Protein AF-A0A920MVD7-F1 (afdb_monomer_lite)

Sequence (95 aa):
MFTFGREEVIPDMFRLIIKTIDKGLNGNLKNFIYYLDRHIGLDEDEHTPLALKMIKELCGNNKLKWEEATNAAKHSMNARIQLWDGILSQIKLNH

Radius of gyration: 16.9 Å; chains: 1; bounding box: 45×20×46 Å

pLDDT: mean 88.83, std 8.79, range [53.19, 98.31]

Foldseek 3Di:
DPQLLPLVPLLVVLVVVLVVCCVPPVCPCVVVNVVSVVSNCCSVPPVNVVVVVVLCVVCPPPPVSVVVVVVVSVVSNVVVVVVVVVVVVVVVVVD

Structure (mmCIF, N/CA/C/O backbone):
data_AF-A0A920MVD7-F1
#
_entry.id   AF-A0A920MVD7-F1
#
loop_
_atom_site.group_PDB
_atom_site.id
_atom_site.type_symbol
_atom_site.label_atom_id
_atom_site.label_alt_id
_atom_site.label_comp_id
_atom_site.label_asym_id
_atom_site.label_entity_id
_atom_site.label_seq_id
_atom_site.pdbx_PDB_ins_code
_atom_site.Cartn_x
_atom_site.Cartn_y
_atom_site.Cartn_z
_atom_site.occupancy
_atom_site.B_iso_or_equiv
_atom_site.auth_seq_id
_atom_site.auth_comp_id
_atom_site.auth_asym_id
_atom_site.auth_atom_id
_atom_site.pdbx_PDB_model_num
ATOM 1 N N . MET A 1 1 ? -0.511 -2.888 6.099 1.00 66.50 1 MET A N 1
ATOM 2 C CA . MET A 1 1 ? -1.950 -3.160 5.894 1.00 66.50 1 MET A CA 1
ATOM 3 C C . MET A 1 1 ? -2.249 -3.064 4.407 1.00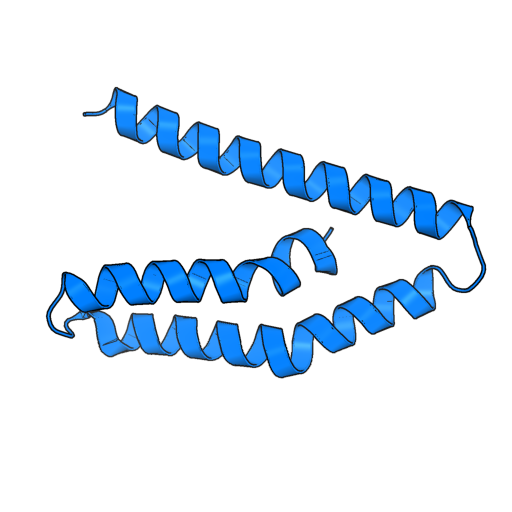 66.50 1 MET A C 1
ATOM 5 O O . MET A 1 1 ? -1.914 -2.046 3.821 1.00 66.50 1 MET A O 1
ATOM 9 N N . PHE A 1 2 ? -2.812 -4.118 3.811 1.00 79.88 2 PHE A N 1
ATOM 10 C CA . PHE A 1 2 ? -3.000 -4.251 2.358 1.00 79.88 2 PHE A CA 1
ATOM 11 C C . PHE A 1 2 ? -3.914 -3.166 1.758 1.00 79.88 2 PHE A C 1
ATOM 13 O O . PHE A 1 2 ? -3.470 -2.438 0.883 1.00 79.88 2 PHE A O 1
ATOM 20 N N . THR A 1 3 ? -5.121 -2.976 2.302 1.00 84.75 3 THR A N 1
ATOM 21 C CA . THR A 1 3 ? -6.131 -2.026 1.795 1.00 84.75 3 THR A CA 1
ATOM 22 C C . THR A 1 3 ? -5.592 -0.603 1.635 1.00 84.75 3 THR A C 1
ATOM 24 O O . THR A 1 3 ? -5.420 -0.119 0.524 1.00 84.75 3 THR A O 1
ATOM 27 N N . PHE A 1 4 ? -5.258 0.050 2.750 1.00 83.25 4 PHE A N 1
ATOM 28 C CA . PHE A 1 4 ? -4.837 1.446 2.714 1.00 83.25 4 PHE A CA 1
ATOM 29 C C . PHE A 1 4 ? -3.409 1.580 2.186 1.00 83.25 4 PHE A C 1
ATOM 31 O O . PHE A 1 4 ? -3.144 2.441 1.369 1.00 83.25 4 PHE A O 1
ATOM 38 N N . GLY A 1 5 ? -2.479 0.708 2.600 1.00 80.75 5 GLY A N 1
ATOM 39 C CA . GLY A 1 5 ? -1.045 0.807 2.279 1.00 80.75 5 GLY A CA 1
ATOM 40 C C . GLY A 1 5 ? -0.663 0.546 0.820 1.00 80.75 5 GLY A C 1
ATOM 41 O O . GLY A 1 5 ? 0.453 0.896 0.409 1.00 80.75 5 GLY A O 1
ATOM 42 N N . ARG A 1 6 ? -1.543 -0.119 0.066 1.00 83.56 6 ARG A N 1
ATOM 43 C CA . ARG A 1 6 ? -1.249 -0.636 -1.269 1.00 83.56 6 ARG A CA 1
ATOM 44 C C . ARG A 1 6 ? -2.355 -0.303 -2.261 1.00 83.56 6 ARG A C 1
ATOM 46 O O . ARG A 1 6 ? -2.082 0.486 -3.156 1.00 83.56 6 ARG A O 1
ATOM 53 N N . GLU A 1 7 ? -3.550 -0.856 -2.079 1.00 86.12 7 GLU A N 1
ATOM 54 C CA . GLU A 1 7 ? -4.614 -0.796 -3.095 1.00 86.12 7 GLU A CA 1
ATOM 55 C C . GLU A 1 7 ? -5.089 0.640 -3.353 1.00 86.12 7 GLU A C 1
ATOM 57 O O . GLU A 1 7 ? -5.188 1.047 -4.502 1.00 86.12 7 GLU A O 1
ATOM 62 N N . GLU A 1 8 ? -5.237 1.464 -2.309 1.00 84.38 8 GLU A N 1
ATOM 63 C CA . GLU A 1 8 ? -5.607 2.879 -2.495 1.00 84.38 8 GLU A CA 1
ATOM 64 C C . GLU A 1 8 ? -4.470 3.762 -3.043 1.00 84.38 8 GLU A C 1
ATOM 66 O O . GLU A 1 8 ? -4.731 4.797 -3.645 1.00 84.38 8 GLU A O 1
ATOM 71 N N . VAL A 1 9 ? -3.200 3.398 -2.832 1.00 88.00 9 VAL A N 1
ATOM 72 C CA . VAL A 1 9 ? -2.051 4.281 -3.140 1.00 88.00 9 VAL A CA 1
ATOM 73 C C . VAL A 1 9 ? -1.396 3.963 -4.484 1.00 88.00 9 VAL A C 1
ATOM 75 O O . VAL A 1 9 ? -0.778 4.836 -5.097 1.00 88.00 9 VAL A O 1
ATOM 78 N N . ILE A 1 10 ? -1.468 2.709 -4.938 1.00 88.38 10 ILE A N 1
ATOM 79 C CA . ILE A 1 10 ? -0.848 2.285 -6.198 1.00 88.38 10 ILE A CA 1
ATOM 80 C C . ILE A 1 10 ? -1.391 3.056 -7.409 1.00 88.38 10 ILE A C 1
ATOM 82 O O . ILE A 1 10 ? -0.544 3.522 -8.182 1.00 88.38 10 ILE A O 1
ATOM 86 N N . PRO A 1 11 ? -2.715 3.251 -7.575 1.00 90.31 11 PRO A N 1
ATOM 87 C CA . PRO A 1 11 ? -3.258 3.910 -8.756 1.00 90.31 11 PRO A CA 1
ATOM 88 C C . PRO A 1 11 ? -2.646 5.292 -9.012 1.00 90.31 11 PRO A C 1
ATOM 90 O O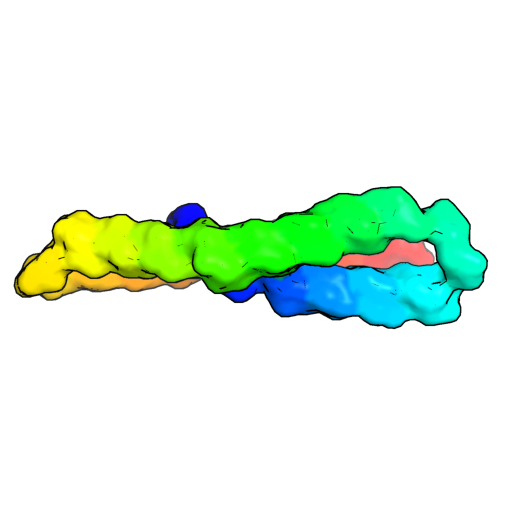 . PRO A 1 11 ? -2.060 5.539 -10.070 1.00 90.31 11 PRO A O 1
ATOM 93 N N . ASP A 1 12 ? -2.670 6.165 -8.005 1.00 90.12 12 ASP A N 1
ATOM 94 C CA . ASP A 1 12 ? -2.129 7.523 -8.109 1.00 90.12 12 ASP A CA 1
ATOM 95 C C . ASP A 1 12 ? -0.617 7.535 -8.352 1.00 90.12 12 ASP A C 1
ATOM 97 O O . ASP A 1 12 ? -0.108 8.296 -9.184 1.00 90.12 12 ASP A O 1
ATOM 101 N N . MET A 1 13 ? 0.120 6.656 -7.669 1.00 90.12 13 MET A N 1
ATOM 102 C CA . MET A 1 13 ? 1.564 6.537 -7.859 1.00 90.12 13 MET A CA 1
ATOM 103 C C . MET A 1 13 ? 1.904 6.107 -9.293 1.00 90.12 13 MET A C 1
ATOM 105 O O . MET A 1 13 ? 2.799 6.681 -9.917 1.00 90.12 13 MET A O 1
ATOM 109 N N . PHE A 1 14 ? 1.195 5.117 -9.839 1.00 91.81 14 PHE A N 1
ATOM 110 C CA . PHE A 1 14 ? 1.423 4.633 -11.199 1.00 91.81 14 PHE A CA 1
ATOM 111 C C . PHE A 1 14 ? 1.041 5.678 -12.245 1.00 91.81 14 PHE A C 1
ATOM 113 O O . PHE A 1 14 ? 1.823 5.896 -13.171 1.00 91.81 14 PHE A O 1
ATOM 120 N N . ARG A 1 15 ? -0.065 6.413 -12.064 1.00 90.44 15 ARG A N 1
ATOM 121 C CA . ARG A 1 15 ? -0.439 7.534 -12.948 1.00 90.44 15 ARG A CA 1
ATOM 122 C C . ARG A 1 15 ? 0.682 8.581 -13.037 1.00 90.44 15 ARG A C 1
ATOM 124 O O . ARG A 1 15 ? 1.004 9.057 -14.129 1.00 90.44 15 ARG A O 1
ATOM 131 N N . LEU A 1 16 ? 1.323 8.914 -11.912 1.00 89.00 16 LEU A N 1
ATOM 132 C CA . LEU A 1 16 ? 2.458 9.848 -11.878 1.00 89.00 16 LEU A CA 1
ATOM 133 C C . LEU A 1 16 ? 3.700 9.300 -12.599 1.00 89.00 16 LEU A C 1
ATOM 135 O O . LEU A 1 16 ? 4.357 10.036 -13.344 1.00 89.00 16 LEU A O 1
ATOM 139 N N . ILE A 1 17 ? 4.008 8.015 -12.413 1.00 88.00 17 ILE A N 1
ATOM 140 C CA . ILE A 1 17 ? 5.129 7.343 -13.086 1.00 88.00 17 ILE A CA 1
ATOM 141 C C . ILE A 1 17 ? 4.909 7.326 -14.602 1.00 88.00 17 ILE A C 1
ATOM 143 O O . ILE A 1 17 ? 5.788 7.760 -15.346 1.00 88.00 17 ILE A O 1
ATOM 147 N N . ILE A 1 18 ? 3.726 6.906 -15.060 1.00 88.12 18 ILE A N 1
ATOM 148 C CA . ILE A 1 18 ? 3.367 6.860 -16.485 1.00 88.12 18 ILE A CA 1
ATOM 149 C C . ILE A 1 18 ? 3.500 8.249 -17.112 1.00 88.12 18 ILE A C 1
ATOM 151 O O . ILE A 1 18 ? 4.184 8.399 -18.122 1.00 88.12 18 ILE A O 1
ATOM 155 N N . LYS A 1 19 ? 2.941 9.287 -16.475 1.00 85.06 19 LYS A N 1
ATOM 156 C CA . LYS A 1 19 ? 3.028 10.678 -16.957 1.00 85.06 19 LYS A CA 1
ATOM 157 C C . LYS A 1 19 ? 4.471 11.176 -17.102 1.00 85.06 19 LYS A C 1
ATOM 159 O O . LYS A 1 19 ? 4.742 12.034 -17.943 1.00 85.06 19 LYS A O 1
ATOM 164 N N . THR A 1 20 ? 5.385 10.678 -16.273 1.00 82.56 20 THR A N 1
ATOM 165 C CA . THR A 1 20 ? 6.809 11.043 -16.316 1.00 82.56 20 THR A CA 1
ATOM 166 C C . THR A 1 20 ? 7.546 10.273 -17.413 1.00 82.56 20 THR A C 1
ATOM 168 O O . THR A 1 20 ? 8.317 10.861 -18.168 1.00 82.56 20 THR A O 1
ATOM 171 N N . ILE A 1 21 ? 7.265 8.974 -17.540 1.00 82.12 21 ILE A N 1
ATOM 172 C CA . ILE A 1 21 ? 7.852 8.076 -18.542 1.00 82.12 21 ILE A CA 1
ATOM 173 C C . ILE A 1 21 ? 7.443 8.464 -19.966 1.00 82.12 21 ILE A C 1
ATOM 175 O O . ILE A 1 21 ? 8.295 8.533 -20.855 1.00 82.12 21 ILE A O 1
ATOM 179 N N . ASP A 1 22 ? 6.158 8.741 -20.182 1.00 71.81 22 ASP A N 1
ATOM 180 C CA . ASP A 1 22 ? 5.600 9.016 -21.509 1.00 71.81 22 ASP A CA 1
ATOM 181 C C . ASP A 1 22 ? 6.204 10.287 -22.133 1.00 71.81 22 ASP A C 1
ATOM 183 O O . ASP A 1 22 ? 6.499 10.334 -23.325 1.00 71.81 22 ASP A O 1
ATOM 187 N N . LYS A 1 23 ? 6.536 11.281 -21.298 1.00 69.44 23 LYS A N 1
ATOM 188 C CA . LYS A 1 23 ? 7.227 12.508 -21.723 1.00 69.44 23 LYS A CA 1
ATOM 189 C C . LYS A 1 23 ? 8.695 12.308 -22.113 1.00 69.44 23 LYS A C 1
ATOM 191 O O . LYS A 1 23 ? 9.238 13.160 -22.809 1.00 69.44 23 LYS A O 1
ATOM 196 N N . GLY A 1 24 ? 9.351 11.251 -21.632 1.00 63.50 24 GLY A N 1
ATOM 197 C CA . GLY A 1 24 ? 10.805 11.085 -21.748 1.00 63.50 24 GLY A CA 1
ATOM 198 C C . GLY A 1 24 ? 11.270 10.078 -22.798 1.00 63.50 24 GLY A C 1
ATOM 199 O O . GLY A 1 24 ? 12.426 10.129 -23.206 1.00 63.50 24 GLY A O 1
ATOM 200 N N . LEU A 1 25 ? 10.408 9.144 -23.221 1.00 68.88 25 LEU A N 1
ATOM 201 C CA . LEU A 1 25 ? 10.851 7.937 -23.935 1.00 68.88 25 LEU A CA 1
ATOM 202 C C . LEU A 1 25 ? 10.190 7.699 -25.301 1.00 68.88 25 LEU A C 1
ATOM 204 O O . LEU A 1 25 ? 10.396 6.631 -25.877 1.00 68.88 25 LEU A O 1
ATOM 208 N N . ASN A 1 26 ? 9.428 8.662 -25.837 1.00 69.75 26 ASN A N 1
ATOM 209 C CA . ASN A 1 26 ? 8.833 8.620 -27.187 1.00 69.75 26 ASN A CA 1
ATOM 210 C C . ASN A 1 26 ? 8.144 7.279 -27.539 1.00 69.75 26 ASN A C 1
ATOM 212 O O . ASN A 1 26 ? 8.219 6.800 -28.669 1.00 69.75 26 ASN A O 1
ATOM 216 N N . GLY A 1 27 ? 7.483 6.639 -26.568 1.00 69.44 27 GLY A N 1
ATOM 217 C CA . GLY A 1 27 ? 6.770 5.375 -26.779 1.00 69.44 27 GLY A CA 1
ATOM 218 C C . GLY A 1 27 ? 7.621 4.096 -26.738 1.00 69.44 27 GLY A C 1
ATOM 219 O O . GLY A 1 27 ? 7.091 3.026 -27.034 1.00 69.44 27 GLY A O 1
ATOM 220 N N . ASN A 1 28 ? 8.891 4.150 -26.321 1.00 73.75 28 ASN A N 1
ATOM 221 C CA . ASN A 1 28 ? 9.749 2.958 -26.191 1.00 73.75 28 ASN A CA 1
ATOM 222 C C . ASN A 1 28 ? 9.348 2.001 -25.047 1.00 73.75 28 ASN A C 1
ATOM 224 O O . ASN A 1 28 ? 9.874 0.895 -24.969 1.00 73.75 28 ASN A O 1
ATOM 228 N N . LEU A 1 29 ? 8.401 2.383 -24.180 1.00 84.56 29 LEU A N 1
ATOM 229 C CA . LEU A 1 29 ? 7.939 1.581 -23.036 1.00 84.56 29 LEU A CA 1
ATOM 230 C C . LEU A 1 29 ? 6.435 1.253 -23.068 1.00 84.56 29 LEU A C 1
ATOM 232 O O . LEU A 1 29 ? 5.830 1.030 -22.023 1.00 84.56 29 LEU A O 1
ATOM 236 N N . LYS A 1 30 ? 5.814 1.182 -24.253 1.00 84.44 30 LYS A N 1
ATOM 237 C CA . LYS A 1 30 ? 4.362 0.933 -24.402 1.00 84.44 30 LYS A CA 1
ATOM 238 C C . LYS A 1 30 ? 3.843 -0.271 -23.608 1.00 84.44 30 LYS A C 1
ATOM 240 O O . LYS A 1 30 ? 2.834 -0.146 -22.923 1.00 84.44 30 LYS A O 1
ATOM 245 N N . ASN A 1 31 ? 4.542 -1.408 -23.643 1.00 88.25 31 ASN A N 1
ATOM 246 C CA . ASN A 1 31 ? 4.119 -2.606 -22.902 1.00 88.25 31 ASN A CA 1
ATOM 247 C C . ASN A 1 31 ? 4.172 -2.400 -21.382 1.00 88.25 31 ASN A C 1
ATOM 249 O O . ASN A 1 31 ? 3.328 -2.919 -20.657 1.00 88.25 31 ASN A O 1
ATOM 253 N N . PHE A 1 32 ? 5.150 -1.632 -20.901 1.00 88.81 32 PHE A N 1
ATOM 254 C CA . PHE A 1 32 ? 5.282 -1.318 -19.483 1.00 88.81 32 PHE A CA 1
ATOM 255 C C . PHE A 1 32 ? 4.202 -0.331 -19.024 1.00 88.81 32 PHE A C 1
ATOM 257 O O . PHE A 1 32 ? 3.585 -0.548 -17.987 1.00 88.81 32 PHE A O 1
ATOM 264 N N . ILE A 1 33 ? 3.912 0.697 -19.828 1.00 88.50 33 ILE A N 1
ATOM 265 C CA . ILE A 1 33 ? 2.800 1.624 -19.574 1.00 88.50 33 ILE A CA 1
ATOM 266 C C . ILE A 1 33 ? 1.478 0.853 -19.514 1.00 88.50 33 ILE A C 1
ATOM 268 O O . ILE A 1 33 ? 0.758 0.966 -18.529 1.00 88.50 33 ILE A O 1
ATOM 272 N N . TYR A 1 34 ? 1.215 -0.012 -20.499 1.00 89.06 34 TYR A N 1
ATOM 273 C CA . TYR A 1 34 ? 0.020 -0.857 -20.514 1.00 89.06 34 TYR A CA 1
ATOM 274 C C . TYR A 1 34 ? -0.097 -1.737 -19.260 1.00 89.06 34 TYR A C 1
ATOM 276 O O . TYR A 1 34 ? -1.175 -1.861 -18.684 1.00 89.06 34 TYR A O 1
ATOM 284 N N . TYR A 1 35 ? 1.008 -2.337 -18.809 1.00 91.62 35 TYR A N 1
ATOM 285 C CA . TYR A 1 35 ? 1.031 -3.136 -17.583 1.00 91.62 35 TYR A CA 1
ATOM 286 C C . TYR A 1 35 ? 0.622 -2.320 -16.346 1.00 91.62 35 TYR A C 1
ATOM 288 O O . TYR A 1 35 ? -0.162 -2.806 -15.526 1.00 91.62 35 TYR A O 1
ATOM 296 N N . LEU A 1 36 ? 1.129 -1.090 -16.217 1.00 91.62 36 LEU A N 1
ATOM 297 C CA . LEU A 1 36 ? 0.787 -0.200 -15.108 1.00 91.62 36 LEU A CA 1
ATOM 298 C C . LEU A 1 36 ? -0.663 0.298 -15.203 1.00 91.62 36 LEU A C 1
ATOM 300 O O . LEU A 1 36 ? -1.366 0.272 -14.197 1.00 91.62 36 LEU A O 1
ATOM 304 N N . ASP A 1 37 ? -1.142 0.656 -16.398 1.00 89.38 37 ASP A N 1
ATOM 305 C CA . ASP A 1 37 ? -2.544 1.036 -16.634 1.00 89.38 37 ASP A CA 1
ATOM 306 C C . ASP A 1 37 ? -3.516 -0.094 -16.279 1.00 89.38 37 ASP A C 1
ATOM 308 O O . ASP A 1 37 ? -4.572 0.139 -15.688 1.00 89.38 37 ASP A O 1
ATOM 312 N N . ARG A 1 38 ? -3.157 -1.348 -16.580 1.00 91.88 38 ARG A N 1
ATOM 313 C CA . ARG A 1 38 ? -3.958 -2.509 -16.172 1.00 91.88 38 ARG A CA 1
ATOM 314 C C . ARG A 1 38 ? -4.025 -2.672 -14.656 1.00 91.88 38 ARG A C 1
ATOM 316 O O . ARG A 1 38 ? -5.086 -3.040 -14.164 1.00 91.88 38 ARG A O 1
ATOM 323 N N . HIS A 1 39 ? -2.938 -2.395 -13.937 1.00 89.31 39 HIS A N 1
ATOM 324 C CA . HIS A 1 39 ? -2.942 -2.417 -12.472 1.00 89.31 39 HIS A CA 1
ATOM 325 C C . HIS A 1 39 ? -3.798 -1.294 -11.894 1.00 89.31 39 HIS A C 1
ATOM 327 O O . HIS A 1 39 ? -4.606 -1.566 -11.020 1.00 89.31 39 HIS A O 1
ATOM 333 N N . ILE A 1 40 ? -3.690 -0.075 -12.434 1.00 88.69 40 ILE A N 1
ATOM 334 C CA . ILE A 1 40 ? -4.548 1.053 -12.040 1.00 88.69 40 ILE A CA 1
ATOM 335 C C . ILE A 1 40 ? -6.025 0.657 -12.151 1.00 88.69 40 ILE A C 1
ATOM 337 O O . ILE A 1 40 ? -6.759 0.783 -11.179 1.00 88.69 40 ILE A O 1
ATOM 341 N N . GLY A 1 41 ? -6.444 0.131 -13.309 1.00 83.75 41 GLY A N 1
ATOM 342 C CA . GLY A 1 41 ? -7.842 -0.248 -13.526 1.00 83.75 41 GLY A CA 1
ATOM 343 C C . GLY A 1 41 ? -8.325 -1.360 -12.590 1.00 83.75 41 GLY A C 1
ATOM 344 O O . GLY A 1 41 ? -9.404 -1.254 -12.023 1.00 83.75 41 GLY A O 1
ATOM 345 N N . LEU A 1 42 ? -7.526 -2.415 -12.387 1.00 82.44 42 LEU A N 1
ATOM 346 C CA . LEU A 1 42 ? -7.891 -3.502 -11.465 1.00 82.44 42 LEU A CA 1
ATOM 347 C C . LEU A 1 42 ? -7.975 -3.025 -10.007 1.00 82.44 42 LEU A C 1
ATOM 349 O O . LEU A 1 42 ? -8.898 -3.404 -9.283 1.00 82.44 42 LEU A O 1
ATOM 353 N N . ASP A 1 43 ? -7.032 -2.187 -9.580 1.00 83.31 43 ASP A N 1
ATOM 354 C CA . ASP A 1 43 ? -6.969 -1.718 -8.200 1.00 83.31 43 ASP A CA 1
ATOM 355 C C . ASP A 1 43 ? -8.096 -0.713 -7.889 1.00 83.31 43 ASP A C 1
ATOM 357 O O . ASP A 1 43 ? -8.664 -0.759 -6.795 1.00 83.31 43 ASP A O 1
ATOM 361 N N . GLU A 1 44 ? -8.472 0.153 -8.839 1.00 85.44 44 GLU A N 1
ATOM 362 C CA . GLU A 1 44 ? -9.580 1.113 -8.690 1.00 85.44 44 GLU A CA 1
ATOM 363 C C . GLU A 1 44 ? -10.959 0.437 -8.737 1.00 85.44 44 GLU A C 1
ATOM 365 O O . GLU A 1 44 ? -11.789 0.674 -7.853 1.00 85.44 44 GLU A O 1
ATOM 370 N N . ASP A 1 45 ? -11.203 -0.416 -9.736 1.00 82.50 45 ASP A N 1
ATOM 371 C CA . ASP A 1 45 ? -12.543 -0.952 -10.002 1.00 82.50 45 ASP A CA 1
ATOM 372 C C . ASP A 1 45 ? -12.874 -2.191 -9.156 1.00 82.50 45 ASP A C 1
ATOM 374 O O . ASP A 1 45 ? -14.039 -2.417 -8.813 1.00 82.50 45 ASP A O 1
ATOM 378 N N . GLU A 1 46 ? -11.871 -3.000 -8.792 1.00 86.06 46 GLU A N 1
ATOM 379 C CA . GLU A 1 46 ? -12.091 -4.287 -8.125 1.00 86.06 46 GLU A CA 1
ATOM 380 C C . GLU A 1 46 ? -11.445 -4.355 -6.739 1.00 86.06 46 GLU A C 1
ATOM 382 O O . GLU A 1 46 ? -12.141 -4.563 -5.736 1.00 86.06 46 GLU A O 1
ATOM 387 N N . HIS A 1 47 ? -10.123 -4.187 -6.643 1.00 89.25 47 HIS A N 1
ATOM 388 C CA . HIS A 1 47 ? -9.426 -4.503 -5.395 1.00 89.25 47 HIS A CA 1
ATOM 389 C C . HIS A 1 47 ? -9.719 -3.506 -4.276 1.00 89.25 47 HIS A C 1
ATOM 391 O O . HIS A 1 47 ? -9.989 -3.937 -3.154 1.00 89.25 47 HIS A O 1
ATOM 397 N N . THR A 1 48 ? -9.725 -2.198 -4.548 1.00 87.75 48 THR A N 1
ATOM 398 C CA . THR A 1 48 ? -9.986 -1.181 -3.518 1.00 87.75 48 THR A CA 1
ATOM 399 C C . THR A 1 48 ? -11.389 -1.327 -2.914 1.00 87.75 48 THR A C 1
ATOM 401 O O . THR A 1 48 ? -11.492 -1.444 -1.685 1.00 87.75 48 THR A O 1
ATOM 404 N N . PRO A 1 49 ? -12.481 -1.427 -3.704 1.00 91.12 49 PRO A N 1
ATOM 405 C CA . PRO A 1 49 ? -13.818 -1.655 -3.156 1.00 91.12 49 PRO A CA 1
ATOM 406 C C . PRO A 1 49 ? -13.924 -2.935 -2.316 1.00 91.12 49 PRO A C 1
ATOM 408 O O . PRO A 1 49 ? -14.503 -2.918 -1.222 1.00 91.12 49 PRO A O 1
ATOM 411 N N . LEU A 1 50 ? -13.340 -4.044 -2.786 1.00 92.00 50 LEU A N 1
ATOM 412 C CA . LEU A 1 50 ? -13.363 -5.323 -2.070 1.00 92.00 50 LEU A CA 1
ATOM 413 C C . LEU A 1 50 ? -12.538 -5.275 -0.782 1.00 92.00 50 LEU A C 1
ATOM 415 O O . LEU A 1 50 ? -12.981 -5.766 0.259 1.00 92.00 50 LEU A O 1
ATOM 419 N N . ALA A 1 51 ? -11.371 -4.638 -0.819 1.00 90.94 51 ALA A N 1
ATOM 420 C CA . ALA A 1 51 ? -10.500 -4.484 0.333 1.00 90.94 51 ALA A CA 1
ATOM 421 C C . ALA A 1 51 ? -11.136 -3.580 1.403 1.00 90.94 51 ALA A C 1
ATOM 423 O O . ALA A 1 51 ? -11.022 -3.876 2.595 1.00 90.94 51 ALA A O 1
ATOM 424 N N . LEU A 1 52 ? -11.863 -2.527 1.012 1.00 91.88 52 LEU A N 1
ATOM 425 C CA . LEU A 1 52 ? -12.640 -1.692 1.936 1.00 91.88 52 LEU A CA 1
ATOM 426 C C . LEU A 1 52 ? -13.834 -2.449 2.525 1.00 91.88 52 LEU A C 1
ATOM 428 O O . LEU A 1 52 ? -14.098 -2.340 3.726 1.00 91.88 52 LEU A O 1
ATOM 432 N N . LYS A 1 53 ? -14.539 -3.249 1.712 1.00 94.56 53 LYS A N 1
ATOM 433 C CA . LYS A 1 53 ? -15.606 -4.132 2.201 1.00 9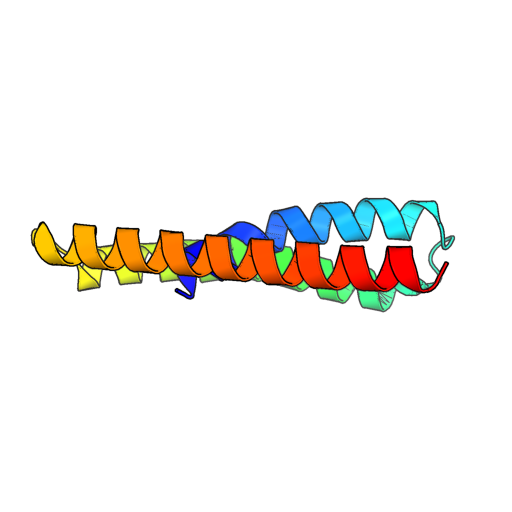4.56 53 LYS A CA 1
ATOM 434 C C . LYS A 1 53 ? -15.063 -5.109 3.241 1.00 94.56 53 LYS A C 1
ATOM 436 O O . LYS A 1 53 ? -15.637 -5.216 4.317 1.00 94.56 53 LYS A O 1
ATOM 441 N N . MET A 1 54 ? -13.922 -5.742 2.976 1.00 93.88 54 MET A N 1
ATOM 442 C CA . MET A 1 54 ? -13.273 -6.654 3.919 1.00 93.88 54 MET A CA 1
ATOM 443 C C . MET A 1 54 ? -12.988 -5.983 5.272 1.00 93.88 54 MET A C 1
ATOM 445 O O . MET A 1 54 ? -13.281 -6.571 6.310 1.00 93.88 54 MET A O 1
ATOM 449 N N . ILE A 1 55 ? -12.469 -4.748 5.291 1.00 94.25 55 ILE A N 1
ATOM 450 C CA . ILE A 1 55 ? -12.237 -4.022 6.553 1.00 94.25 55 ILE A CA 1
ATOM 451 C C . ILE A 1 55 ? -13.542 -3.765 7.305 1.00 94.25 55 ILE A C 1
ATOM 453 O O . ILE A 1 55 ? -13.591 -3.983 8.518 1.00 94.25 55 ILE A O 1
ATOM 457 N N . LYS A 1 56 ? -14.602 -3.356 6.598 1.00 95.19 56 LYS A N 1
ATOM 458 C CA . LYS A 1 56 ? -15.924 -3.137 7.201 1.00 95.19 56 LYS A CA 1
ATOM 459 C C . LYS A 1 56 ? -16.479 -4.417 7.828 1.00 95.19 56 LYS A C 1
ATOM 461 O O . LYS A 1 56 ? -16.919 -4.365 8.972 1.00 95.19 56 LYS A O 1
ATOM 466 N N . GLU A 1 57 ? -16.399 -5.549 7.130 1.00 96.88 57 GLU A N 1
ATOM 467 C CA . GLU A 1 57 ? -16.861 -6.848 7.642 1.00 96.88 57 GLU A CA 1
ATOM 468 C C . GLU A 1 57 ? -16.046 -7.311 8.862 1.00 96.88 57 GLU A C 1
ATOM 470 O O . GLU A 1 57 ? -16.604 -7.759 9.862 1.00 96.88 57 GLU A O 1
ATOM 475 N N . LEU A 1 58 ? -14.716 -7.165 8.824 1.00 95.69 58 LEU A N 1
ATOM 476 C CA . LEU A 1 58 ? -13.840 -7.598 9.919 1.00 95.69 58 LEU A CA 1
ATOM 477 C C . LEU A 1 58 ? -14.016 -6.760 11.192 1.00 95.69 58 LEU A C 1
ATOM 479 O O . LEU A 1 58 ? -13.982 -7.310 12.304 1.00 95.69 58 LEU A O 1
ATOM 483 N N . CYS A 1 59 ? -14.181 -5.443 11.041 1.00 97.00 59 CYS A N 1
ATOM 484 C CA . CYS A 1 59 ? -14.317 -4.518 12.164 1.00 97.00 59 CYS A CA 1
ATOM 485 C C . CYS A 1 59 ? -15.753 -4.473 12.704 1.00 97.00 59 CYS A C 1
ATOM 487 O O . CYS A 1 59 ? -15.948 -4.451 13.922 1.00 97.00 59 CYS A O 1
ATOM 489 N N . GLY A 1 60 ? -16.759 -4.494 11.824 1.00 96.94 60 GLY A N 1
ATOM 490 C CA . GLY A 1 60 ? -18.170 -4.386 12.188 1.00 96.94 60 GLY A CA 1
ATOM 4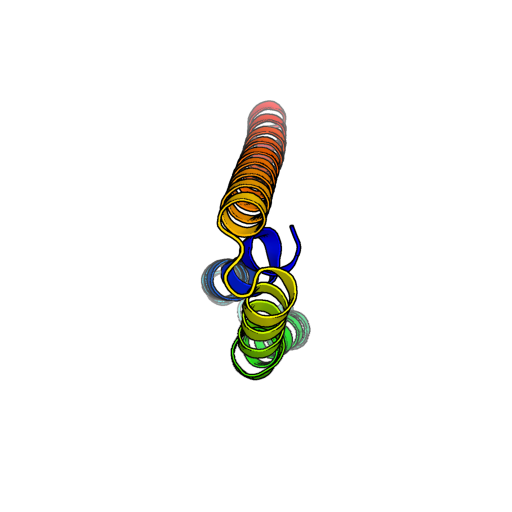91 C C . GLY A 1 60 ? -18.440 -3.184 13.100 1.00 96.94 60 GLY A C 1
ATOM 492 O O . GLY A 1 60 ? -17.938 -2.084 12.870 1.00 96.94 60 GLY A O 1
ATOM 493 N N . ASN A 1 61 ? -19.182 -3.414 14.187 1.00 97.69 61 ASN A N 1
ATOM 494 C CA . ASN A 1 61 ? -19.485 -2.399 15.207 1.00 97.69 61 ASN A CA 1
ATOM 495 C C . ASN A 1 61 ? -18.444 -2.338 16.344 1.00 97.69 61 ASN A C 1
ATOM 497 O O . ASN A 1 61 ? -18.667 -1.675 17.357 1.00 97.69 61 ASN A O 1
ATOM 501 N N . ASN A 1 62 ? -17.319 -3.051 16.228 1.00 98.31 62 ASN A N 1
ATOM 502 C CA . ASN A 1 62 ? -16.313 -3.105 17.282 1.00 98.31 62 ASN A CA 1
ATOM 503 C C . ASN A 1 62 ? -15.319 -1.943 17.143 1.00 98.31 62 ASN A C 1
ATOM 505 O O . ASN A 1 62 ? -14.447 -1.947 16.273 1.00 98.31 62 ASN A O 1
ATOM 509 N N . LYS A 1 63 ? -15.426 -0.963 18.046 1.00 97.69 63 LYS A N 1
ATOM 510 C CA . LYS A 1 63 ? -14.561 0.223 18.069 1.00 97.69 63 LYS A CA 1
ATOM 511 C C . LYS A 1 63 ? -13.071 -0.114 18.216 1.00 97.69 63 LYS A C 1
ATOM 513 O O . LYS A 1 63 ? -12.256 0.502 17.538 1.00 97.69 63 LYS A O 1
ATOM 518 N N . LEU A 1 64 ? -12.718 -1.103 19.039 1.00 98.19 64 LEU A N 1
ATOM 519 C CA . LEU A 1 64 ? -11.321 -1.495 19.250 1.00 98.19 64 LEU A CA 1
ATOM 520 C C . LEU A 1 64 ? -10.694 -2.021 17.953 1.00 98.19 64 LEU A C 1
ATOM 522 O O . LEU A 1 64 ? -9.594 -1.618 17.593 1.00 98.19 64 LEU A O 1
ATOM 526 N N . LYS A 1 65 ? -11.429 -2.841 17.193 1.00 97.56 65 LYS A N 1
ATOM 527 C CA . LYS A 1 65 ? -10.955 -3.334 15.891 1.00 97.56 65 LYS A CA 1
ATOM 528 C C . LYS A 1 65 ? -10.717 -2.203 14.890 1.00 97.56 65 LYS A C 1
ATOM 530 O O . LYS A 1 65 ? -9.743 -2.243 14.144 1.00 97.56 65 LYS A O 1
ATOM 535 N N . TRP A 1 66 ? -11.581 -1.186 14.880 1.00 97.44 66 TRP A N 1
ATOM 536 C CA . TRP A 1 66 ? -11.381 0.005 14.050 1.00 97.44 66 TRP A CA 1
ATOM 537 C C . TRP A 1 66 ? -10.130 0.790 14.456 1.00 97.44 66 TRP A C 1
ATOM 539 O O . TRP A 1 66 ? -9.387 1.250 13.586 1.00 97.44 66 TRP A O 1
ATOM 549 N N . GLU A 1 67 ? -9.866 0.924 15.756 1.00 97.88 67 GLU A N 1
ATOM 550 C CA . GLU A 1 67 ? -8.651 1.568 16.268 1.00 97.88 67 GLU A CA 1
ATOM 551 C C . GLU A 1 67 ? -7.388 0.783 15.877 1.00 97.88 67 GLU A C 1
ATOM 553 O O . GLU A 1 67 ? -6.440 1.367 15.348 1.00 97.88 67 G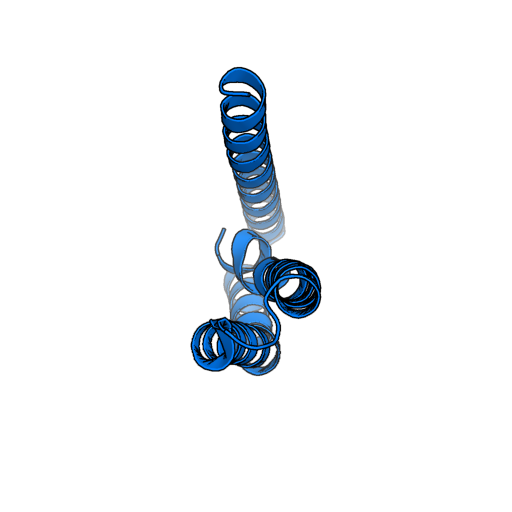LU A O 1
ATOM 558 N N . GLU A 1 68 ? -7.389 -0.540 16.044 1.00 96.56 68 GLU A N 1
ATOM 559 C CA . GLU A 1 68 ? -6.293 -1.427 15.632 1.00 96.56 68 GLU A CA 1
ATOM 560 C C . GLU A 1 68 ? -6.037 -1.359 14.122 1.00 96.56 68 GLU A C 1
ATOM 562 O O . GLU A 1 68 ? -4.897 -1.155 13.693 1.00 96.56 68 GLU A O 1
ATOM 567 N N . ALA A 1 69 ? -7.092 -1.459 13.308 1.00 95.19 69 ALA A N 1
ATOM 568 C CA . ALA A 1 69 ? -7.010 -1.347 11.854 1.00 95.19 69 ALA A CA 1
ATOM 569 C C . ALA A 1 69 ? -6.438 0.012 11.424 1.00 95.19 69 ALA A C 1
ATOM 571 O O . ALA A 1 69 ? -5.536 0.078 10.588 1.00 95.19 69 ALA A O 1
ATOM 572 N N . THR A 1 70 ? -6.896 1.099 12.047 1.00 94.94 70 THR A N 1
ATOM 573 C CA . THR A 1 70 ? -6.397 2.455 11.781 1.00 94.94 70 THR A CA 1
ATOM 574 C C . THR A 1 70 ? -4.919 2.587 12.142 1.00 94.94 70 THR A C 1
ATOM 576 O O . THR A 1 70 ? -4.130 3.142 11.374 1.00 94.94 70 THR A O 1
ATOM 579 N N . ASN A 1 71 ? -4.508 2.056 13.293 1.00 96.38 71 ASN A N 1
ATOM 580 C CA . ASN A 1 71 ? -3.111 2.085 13.713 1.00 96.38 71 ASN A CA 1
ATOM 581 C C . ASN A 1 71 ? -2.230 1.249 12.778 1.00 96.38 71 ASN A C 1
ATOM 583 O O . ASN A 1 71 ? -1.144 1.691 12.402 1.00 96.38 71 ASN A O 1
ATOM 587 N N . ALA A 1 72 ? -2.696 0.081 12.337 1.00 94.94 72 ALA A N 1
ATOM 588 C CA . ALA A 1 72 ? -1.991 -0.737 11.355 1.00 94.94 72 ALA A CA 1
ATOM 589 C C . ALA A 1 72 ? -1.860 -0.031 9.991 1.00 94.94 72 ALA A C 1
ATOM 591 O O . ALA A 1 72 ? -0.811 -0.129 9.346 1.00 94.94 72 ALA A O 1
ATOM 592 N N . ALA A 1 73 ? -2.888 0.709 9.556 1.00 93.62 73 ALA A N 1
ATOM 593 C CA . ALA A 1 73 ? -2.839 1.531 8.346 1.00 93.62 73 ALA A CA 1
ATOM 594 C C . ALA A 1 73 ? -1.759 2.619 8.453 1.00 93.62 73 ALA A C 1
ATOM 596 O O . ALA A 1 73 ? -0.893 2.714 7.581 1.00 93.62 73 ALA A O 1
ATOM 597 N N . LYS A 1 74 ? -1.751 3.375 9.560 1.00 95.12 74 LYS A N 1
ATOM 598 C CA . LYS A 1 74 ? -0.758 4.430 9.830 1.00 95.12 74 LYS A CA 1
ATOM 599 C C . LYS A 1 74 ? 0.672 3.892 9.830 1.00 95.12 74 LYS A C 1
ATOM 601 O O . LYS A 1 74 ? 1.533 4.452 9.157 1.00 95.12 74 LYS A O 1
ATOM 606 N N . HIS A 1 75 ? 0.925 2.780 10.524 1.00 95.69 75 HIS A N 1
ATOM 607 C CA . HIS A 1 75 ? 2.250 2.152 10.525 1.00 95.69 75 HIS A CA 1
ATOM 608 C C . HIS A 1 75 ? 2.685 1.729 9.120 1.00 95.69 75 HIS A C 1
ATOM 610 O O . HIS A 1 75 ? 3.828 1.962 8.734 1.00 95.69 75 HIS A O 1
ATOM 616 N N . SER A 1 76 ? 1.768 1.162 8.330 1.00 94.12 76 SER A N 1
ATOM 617 C CA . SER A 1 76 ? 2.044 0.774 6.945 1.00 94.12 76 SER A CA 1
ATOM 618 C C . SER A 1 76 ? 2.450 1.964 6.076 1.00 94.12 76 SER A C 1
ATOM 620 O O . SER A 1 76 ? 3.354 1.834 5.254 1.00 94.12 76 SER A O 1
ATOM 622 N N . MET A 1 77 ? 1.792 3.112 6.256 1.00 93.56 77 MET A N 1
ATOM 623 C CA . MET A 1 77 ? 2.114 4.337 5.523 1.00 93.56 77 MET A CA 1
ATOM 624 C C . MET A 1 77 ? 3.456 4.918 5.926 1.00 93.56 77 MET A C 1
ATOM 626 O O . MET A 1 77 ? 4.264 5.239 5.060 1.00 93.56 77 MET A O 1
ATOM 630 N N . ASN A 1 78 ? 3.733 4.976 7.227 1.00 95.44 78 ASN A N 1
ATOM 631 C CA . ASN A 1 78 ? 5.022 5.449 7.720 1.00 95.44 78 ASN A CA 1
ATOM 632 C C . ASN A 1 78 ? 6.173 4.575 7.211 1.00 95.44 78 ASN A C 1
ATOM 634 O O . ASN A 1 78 ? 7.177 5.106 6.746 1.00 95.44 78 ASN A O 1
ATOM 638 N N . ALA A 1 79 ? 6.013 3.248 7.221 1.00 94.62 79 ALA A N 1
ATOM 639 C CA . ALA A 1 79 ? 7.013 2.336 6.669 1.00 94.62 79 ALA A CA 1
ATOM 640 C C . ALA A 1 79 ? 7.233 2.562 5.162 1.00 94.62 79 ALA A C 1
ATOM 642 O O . ALA A 1 79 ? 8.368 2.542 4.689 1.00 94.62 79 ALA A O 1
ATOM 643 N N . ARG A 1 80 ? 6.160 2.827 4.403 1.00 93.88 80 ARG A N 1
ATOM 644 C CA . ARG A 1 80 ? 6.246 3.153 2.973 1.00 93.88 80 ARG A CA 1
ATOM 645 C C . ARG A 1 80 ? 7.006 4.459 2.731 1.00 93.88 80 ARG A C 1
ATOM 647 O O . ARG A 1 80 ? 7.856 4.494 1.849 1.00 93.88 80 ARG A O 1
ATOM 654 N N . ILE A 1 81 ? 6.717 5.506 3.502 1.00 94.56 81 ILE A N 1
ATOM 655 C CA . ILE A 1 81 ? 7.424 6.794 3.424 1.00 94.56 81 ILE A CA 1
ATOM 656 C C . ILE A 1 81 ? 8.915 6.588 3.707 1.00 94.56 81 ILE A C 1
ATOM 658 O O . ILE A 1 81 ? 9.742 6.948 2.878 1.00 94.56 81 ILE A O 1
ATOM 662 N N . GLN A 1 82 ? 9.251 5.908 4.807 1.00 97.19 82 GLN A N 1
ATOM 663 C CA . GLN A 1 82 ? 10.641 5.617 5.175 1.00 97.19 82 GLN A CA 1
ATOM 664 C C . GLN A 1 82 ? 11.391 4.840 4.088 1.00 97.19 82 GLN A C 1
ATOM 666 O O . GLN A 1 82 ? 12.556 5.129 3.821 1.00 97.19 82 GLN A O 1
ATOM 671 N N . LEU A 1 83 ? 10.732 3.874 3.438 1.00 94.81 83 LEU A N 1
ATOM 672 C CA . LEU A 1 83 ? 11.318 3.143 2.317 1.00 94.81 83 LEU A CA 1
ATOM 673 C C . LEU A 1 83 ? 11.682 4.086 1.162 1.00 94.81 83 LEU A C 1
ATOM 675 O O . LEU A 1 83 ? 12.808 4.041 0.668 1.00 94.81 83 LEU A O 1
ATOM 679 N N . TRP A 1 84 ? 10.751 4.944 0.738 1.00 93.94 84 TRP A N 1
ATOM 680 C CA . TRP A 1 84 ? 10.984 5.869 -0.373 1.00 93.94 84 TRP A CA 1
ATOM 681 C C . TRP A 1 84 ? 12.000 6.959 -0.032 1.00 93.94 84 TRP A C 1
ATOM 683 O O . TRP A 1 84 ? 12.856 7.259 -0.864 1.00 93.94 84 TRP A O 1
ATOM 693 N N . ASP A 1 85 ? 11.974 7.487 1.191 1.00 96.62 85 ASP A N 1
ATOM 694 C CA . ASP A 1 85 ? 12.979 8.432 1.684 1.00 96.62 85 ASP A CA 1
ATOM 695 C C . ASP A 1 85 ? 14.374 7.797 1.709 1.00 96.62 85 ASP A C 1
ATOM 697 O O . ASP A 1 85 ? 15.360 8.424 1.309 1.00 96.62 85 ASP A O 1
ATOM 701 N N . GLY A 1 86 ? 14.462 6.529 2.123 1.00 97.44 86 GLY A N 1
ATOM 702 C CA . GLY A 1 86 ? 15.695 5.750 2.099 1.00 97.44 86 GLY A CA 1
ATOM 703 C C . GLY A 1 86 ? 16.238 5.577 0.680 1.00 97.44 86 GLY A C 1
ATOM 704 O O . GLY A 1 86 ? 17.402 5.889 0.428 1.00 97.44 86 GLY A O 1
ATOM 705 N N . ILE A 1 87 ? 15.391 5.155 -0.265 1.00 95.94 87 ILE A N 1
ATOM 706 C CA . ILE A 1 87 ? 15.754 5.022 -1.687 1.00 95.94 87 ILE A CA 1
ATOM 707 C C . ILE A 1 87 ? 16.227 6.365 -2.25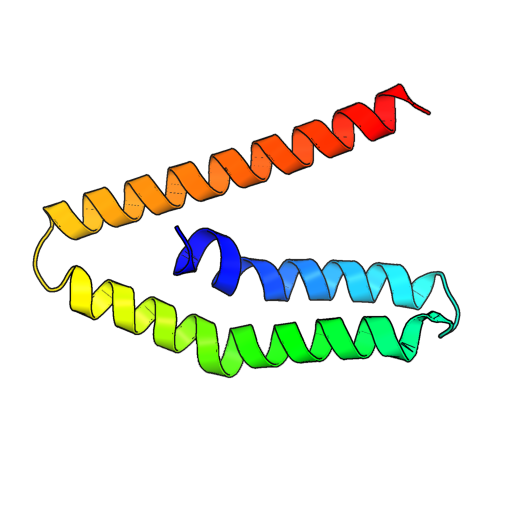5 1.00 95.94 87 ILE A C 1
ATOM 709 O O . ILE A 1 87 ? 17.290 6.434 -2.870 1.00 95.94 87 ILE A O 1
ATOM 713 N N . LEU A 1 88 ? 15.476 7.445 -2.019 1.00 95.38 88 LEU A N 1
ATOM 714 C CA . LEU A 1 88 ? 15.828 8.785 -2.488 1.00 95.38 88 LEU A CA 1
ATOM 715 C C . LEU A 1 88 ? 17.177 9.245 -1.931 1.00 95.38 88 LEU A C 1
ATOM 717 O O . LEU A 1 88 ? 17.990 9.806 -2.666 1.00 95.38 88 LEU A O 1
ATOM 721 N N . SER A 1 89 ? 17.421 8.998 -0.644 1.00 96.94 89 SER A N 1
ATOM 722 C CA . SER A 1 89 ? 18.688 9.329 0.006 1.00 96.94 89 SER A CA 1
ATOM 723 C C . SER A 1 89 ? 19.853 8.580 -0.638 1.00 96.94 89 SER A C 1
ATOM 725 O O . SER A 1 89 ? 20.874 9.191 -0.935 1.00 96.94 89 SER A O 1
ATOM 727 N N . GLN A 1 90 ? 19.690 7.286 -0.933 1.00 96.75 90 GLN A N 1
ATOM 728 C CA . GLN A 1 90 ? 20.722 6.498 -1.614 1.00 96.75 90 GLN A CA 1
ATOM 729 C C . GLN A 1 90 ? 20.985 6.975 -3.046 1.00 96.75 90 GLN A C 1
ATOM 731 O O . GLN A 1 90 ? 22.135 7.028 -3.467 1.00 96.75 90 GLN A O 1
ATOM 736 N N . ILE A 1 91 ? 19.951 7.366 -3.795 1.00 95.62 91 ILE A N 1
ATOM 737 C CA . ILE A 1 91 ? 20.132 7.928 -5.142 1.00 95.62 91 ILE A CA 1
ATOM 738 C C . ILE A 1 91 ? 20.929 9.236 -5.068 1.00 95.62 91 ILE A C 1
ATOM 740 O O . ILE A 1 91 ? 21.881 9.410 -5.820 1.00 95.62 91 ILE A O 1
ATOM 744 N N . LYS A 1 92 ? 20.585 10.132 -4.134 1.00 93.50 92 LYS A N 1
ATOM 745 C CA . LYS A 1 92 ? 21.276 11.420 -3.954 1.00 93.50 92 LYS A CA 1
ATOM 746 C C . LYS A 1 92 ? 22.723 11.293 -3.477 1.00 93.50 92 LYS A C 1
ATOM 748 O O . LYS A 1 92 ? 23.496 12.198 -3.734 1.00 93.50 92 LYS A O 1
ATOM 753 N N . LEU A 1 93 ? 23.073 10.230 -2.752 1.00 88.81 93 LEU A N 1
ATOM 754 C CA . LEU A 1 93 ? 24.447 9.986 -2.295 1.00 88.81 93 LEU A CA 1
ATOM 755 C C . LEU A 1 93 ? 25.359 9.433 -3.400 1.00 88.81 93 LEU A C 1
ATOM 757 O O . LEU A 1 93 ? 26.573 9.576 -3.307 1.00 88.81 93 LEU A O 1
ATOM 761 N N . ASN A 1 94 ? 24.784 8.780 -4.413 1.00 72.50 94 ASN A N 1
ATOM 762 C CA . ASN A 1 94 ? 25.515 8.156 -5.520 1.00 72.50 94 ASN A CA 1
ATOM 763 C C . ASN A 1 94 ? 25.614 9.053 -6.773 1.00 72.50 94 ASN A C 1
ATOM 765 O O . ASN A 1 94 ? 26.100 8.599 -7.810 1.00 72.50 94 ASN A O 1
ATOM 769 N N . HIS A 1 95 ? 25.145 10.298 -6.678 1.00 53.19 95 HIS A N 1
ATOM 770 C CA . HIS A 1 95 ? 25.221 11.345 -7.696 1.00 53.19 95 HIS A CA 1
ATOM 771 C C . HIS A 1 95 ? 25.946 12.565 -7.131 1.00 53.19 95 HIS A C 1
ATOM 773 O O . HIS A 1 95 ? 26.621 13.245 -7.934 1.00 53.19 95 HIS A O 1
#

Secondary structure (DSSP, 8-state):
-HIIIIITTHHHHHHHHHHHHHHHSTTTTHHHHHHHHHHHHHIIIIIHHHHHHHHHHHHTT-HHHHHHHHHHHHHHHHHHHHHHHHHHHHHHH--